Protein AF-A0A536CQ86-F1 (afdb_monomer_lite)

Secondary structure (DSSP, 8-state):
---EEEEEEE-GGG-EEEEEEETTT-EEEEES--S-THHHHGGGTTSEEEE-

Sequence (52 aa):
MAKIGIVKVKLDREVNCYVISDASTKEAVVIDPGLPADKIAEQLNGVTVRWI

Foldseek 3Di:
DWDKDKDFQQAPPRFTKIWIATPVQLEIEIDRDDPPNVSVVVVSPSGHYPYD

pLDDT: mean 94.02, std 6.74, range [57.66, 98.06]

Radius of gyration: 10.75 Å; chains: 1; bounding box: 22×17×31 Å

Structure (mmCIF, N/CA/C/O backbone):
data_AF-A0A536CQ86-F1
#
_entry.id   AF-A0A536CQ86-F1
#
loop_
_atom_site.group_PDB
_atom_site.id
_atom_site.type_symbol
_atom_site.label_atom_id
_atom_site.label_alt_id
_atom_site.label_comp_id
_atom_site.label_asym_id
_atom_site.label_entity_id
_atom_site.label_seq_id
_atom_site.pdbx_PDB_ins_code
_atom_site.Cartn_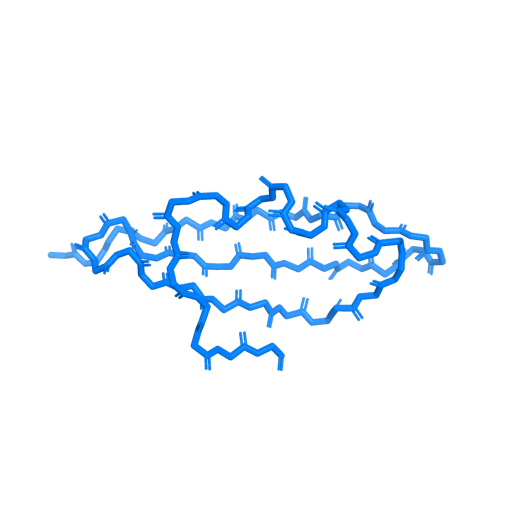x
_atom_site.Cartn_y
_atom_site.Cartn_z
_atom_site.occupancy
_atom_site.B_iso_or_equiv
_atom_site.auth_seq_id
_atom_site.auth_comp_id
_atom_site.auth_asym_id
_atom_site.auth_atom_id
_atom_site.pdbx_PDB_model_num
ATOM 1 N N . MET A 1 1 ? -9.695 5.666 18.967 1.00 57.66 1 MET A N 1
ATOM 2 C CA . MET A 1 1 ? -8.753 6.477 18.164 1.00 57.66 1 MET A CA 1
ATOM 3 C C . MET A 1 1 ? -8.345 5.655 16.962 1.00 57.66 1 MET A C 1
ATOM 5 O O . MET A 1 1 ? -7.973 4.504 17.160 1.00 57.66 1 MET A O 1
ATOM 9 N N . ALA A 1 2 ? -8.463 6.213 15.757 1.00 69.19 2 ALA A N 1
ATOM 10 C CA . ALA A 1 2 ? -7.974 5.561 14.547 1.00 69.19 2 ALA A CA 1
ATOM 11 C C . ALA A 1 2 ? -6.452 5.376 14.640 1.00 69.19 2 ALA A C 1
ATOM 13 O O . ALA A 1 2 ? -5.748 6.267 15.122 1.00 69.19 2 ALA A O 1
ATOM 14 N N . LYS A 1 3 ? -5.955 4.212 14.220 1.00 90.12 3 LYS A N 1
ATOM 15 C CA . LYS A 1 3 ? -4.524 3.894 14.199 1.00 90.12 3 LYS A CA 1
ATOM 16 C C . LYS A 1 3 ? -4.072 3.899 12.747 1.00 90.12 3 LYS A C 1
ATOM 18 O O . LYS A 1 3 ? -4.055 2.855 12.100 1.00 90.12 3 LYS A O 1
ATOM 23 N N . ILE A 1 4 ? -3.770 5.097 12.254 1.00 95.69 4 ILE A N 1
ATOM 24 C CA . ILE A 1 4 ? -3.387 5.319 10.861 1.00 95.69 4 ILE A CA 1
ATOM 25 C C . ILE A 1 4 ? -1.886 5.084 10.682 1.00 95.69 4 ILE A C 1
ATOM 27 O O . ILE A 1 4 ? -1.077 5.634 11.431 1.00 95.69 4 ILE A O 1
ATOM 31 N N . GLY A 1 5 ? -1.529 4.274 9.689 1.00 95.38 5 GLY A N 1
ATOM 32 C CA . GLY A 1 5 ? -0.167 4.077 9.206 1.00 95.38 5 GLY A CA 1
ATOM 33 C C . GLY A 1 5 ? 0.006 4.645 7.799 1.00 95.38 5 GLY A C 1
ATOM 34 O O . GLY A 1 5 ? -0.948 4.696 7.023 1.00 95.38 5 GLY A O 1
ATOM 35 N N . ILE A 1 6 ? 1.229 5.060 7.469 1.00 96.94 6 ILE A N 1
ATOM 36 C CA . ILE A 1 6 ? 1.613 5.488 6.122 1.00 96.94 6 ILE A CA 1
ATOM 37 C C . ILE A 1 6 ? 2.908 4.796 5.709 1.00 96.94 6 ILE A C 1
ATOM 39 O O . ILE A 1 6 ? 3.866 4.737 6.481 1.00 96.94 6 ILE A O 1
ATOM 43 N N . VAL A 1 7 ? 2.939 4.292 4.480 1.00 96.44 7 VAL A N 1
ATOM 44 C CA . VAL A 1 7 ? 4.129 3.712 3.856 1.00 96.44 7 VAL A CA 1
ATOM 45 C C . VAL A 1 7 ? 4.370 4.409 2.528 1.00 96.44 7 VAL A C 1
ATOM 47 O O . VAL A 1 7 ? 3.468 4.503 1.700 1.00 96.44 7 VAL A O 1
ATOM 50 N N . LYS A 1 8 ? 5.597 4.886 2.314 1.00 97.00 8 LYS A N 1
ATOM 51 C CA . LYS A 1 8 ? 6.052 5.374 1.012 1.00 97.00 8 LYS A CA 1
ATOM 52 C C . LYS A 1 8 ? 6.584 4.201 0.191 1.00 97.00 8 LYS A C 1
ATOM 54 O O . LYS A 1 8 ? 7.535 3.543 0.608 1.00 97.00 8 LYS A O 1
ATOM 59 N N . VAL A 1 9 ? 6.023 3.991 -0.992 1.00 95.81 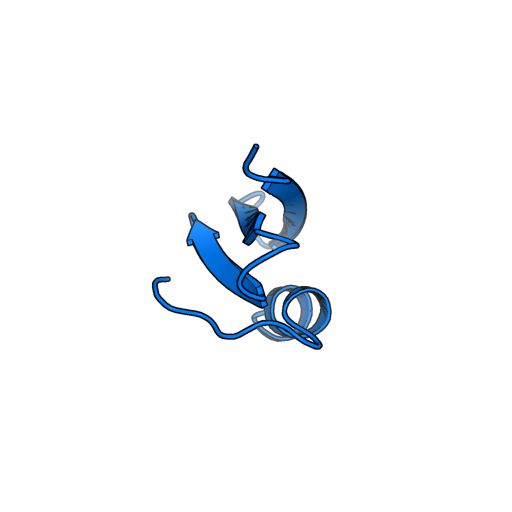9 VAL A N 1
ATOM 60 C CA . VAL A 1 9 ? 6.469 2.984 -1.957 1.00 95.81 9 VAL A CA 1
ATOM 61 C C . VAL A 1 9 ? 7.351 3.666 -2.996 1.00 95.81 9 VAL A C 1
ATOM 63 O O . VAL A 1 9 ? 6.929 4.601 -3.676 1.00 95.81 9 VAL A O 1
ATOM 66 N N . LYS A 1 10 ? 8.607 3.224 -3.103 1.00 92.88 10 LYS A N 1
ATOM 67 C CA . LYS A 1 10 ? 9.541 3.748 -4.103 1.00 92.88 10 LYS A CA 1
ATOM 68 C C . LYS A 1 10 ? 9.280 3.076 -5.450 1.00 92.88 10 LYS A C 1
ATOM 70 O O . LYS A 1 10 ? 9.584 1.893 -5.624 1.00 92.88 10 LYS A O 1
ATOM 75 N N . LEU A 1 11 ? 8.749 3.855 -6.383 1.00 93.44 11 LEU A N 1
ATOM 76 C CA . LEU A 1 11 ? 8.424 3.435 -7.740 1.00 93.44 11 LEU A CA 1
ATOM 77 C C . LEU A 1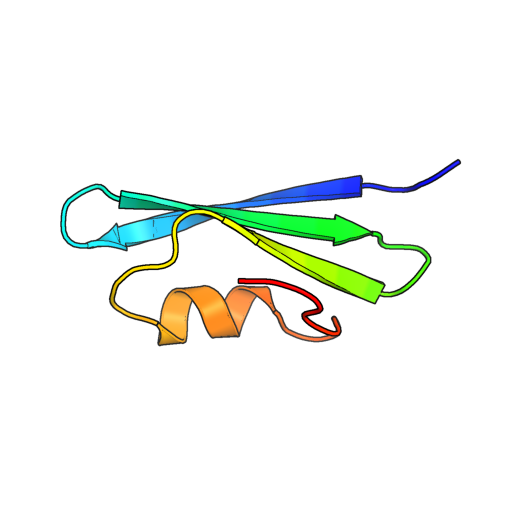 11 ? 9.446 3.963 -8.753 1.00 93.44 11 LEU A C 1
ATOM 79 O O . LEU A 1 11 ? 10.383 4.691 -8.405 1.00 93.44 11 LEU A O 1
ATOM 83 N N . ASP A 1 12 ? 9.275 3.565 -10.008 1.00 92.69 12 ASP A N 1
ATOM 84 C CA . ASP A 1 12 ? 10.061 4.075 -11.123 1.00 92.69 12 ASP A CA 1
ATOM 85 C C . ASP A 1 12 ? 9.689 5.537 -11.420 1.00 92.69 12 ASP A C 1
ATOM 87 O O . ASP A 1 12 ? 8.658 6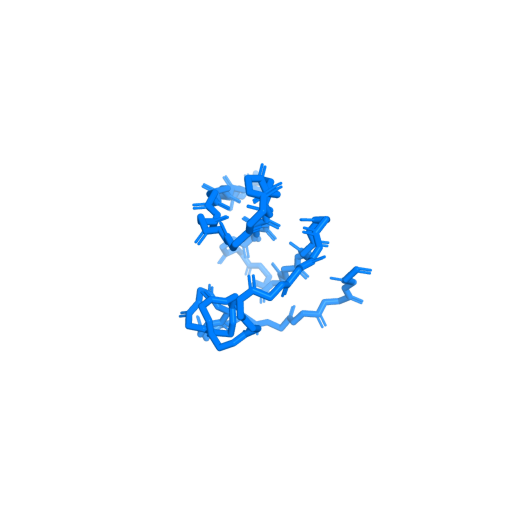.050 -10.979 1.00 92.69 12 ASP A O 1
ATOM 91 N N . ARG A 1 13 ? 10.544 6.228 -12.186 1.00 89.44 13 ARG A N 1
ATOM 92 C CA . ARG A 1 13 ? 10.361 7.643 -12.580 1.00 89.44 13 ARG A CA 1
ATOM 93 C C . ARG A 1 13 ? 10.199 8.613 -11.402 1.00 89.44 13 ARG A C 1
ATOM 95 O O . ARG A 1 13 ? 9.627 9.683 -11.567 1.00 89.44 13 ARG A O 1
ATOM 102 N N . GLU A 1 14 ? 10.704 8.227 -10.231 1.00 84.31 14 GLU A N 1
ATOM 103 C CA . GLU A 1 14 ? 10.681 9.030 -9.003 1.00 84.31 14 GLU A CA 1
ATOM 104 C C . GLU A 1 14 ? 9.269 9.421 -8.527 1.00 84.31 14 GLU A C 1
ATOM 106 O O . GLU A 1 14 ? 9.098 10.392 -7.790 1.00 84.31 14 GLU A O 1
ATOM 111 N N . VAL A 1 15 ? 8.249 8.633 -8.893 1.00 88.94 15 VAL A N 1
ATOM 112 C CA . VAL A 1 15 ? 6.893 8.800 -8.357 1.00 88.94 15 VAL A CA 1
ATOM 113 C C . VAL A 1 15 ? 6.871 8.348 -6.896 1.00 88.94 15 VAL A C 1
ATOM 115 O O . VAL A 1 15 ? 7.269 7.229 -6.557 1.00 88.94 15 VAL A O 1
ATOM 118 N N . ASN A 1 16 ? 6.402 9.228 -6.012 1.00 91.56 16 ASN A N 1
ATOM 119 C CA . ASN A 1 16 ? 6.231 8.924 -4.597 1.00 91.56 16 ASN A CA 1
ATOM 120 C C . ASN A 1 16 ? 4.820 8.376 -4.363 1.00 91.56 16 ASN A C 1
ATOM 122 O O . ASN A 1 16 ? 3.907 9.146 -4.094 1.00 91.56 16 ASN A O 1
ATOM 126 N N . CYS A 1 17 ? 4.661 7.058 -4.436 1.00 96.81 17 CYS A N 1
ATOM 127 C CA . CYS A 1 17 ? 3.401 6.408 -4.084 1.00 96.81 17 CYS A CA 1
ATOM 128 C C . CYS A 1 17 ? 3.284 6.272 -2.563 1.00 96.81 17 CYS A C 1
ATOM 130 O O . CYS A 1 17 ? 4.269 5.951 -1.888 1.00 96.81 17 CYS A O 1
ATOM 132 N N . TYR A 1 18 ? 2.082 6.450 -2.018 1.00 97.88 18 TYR A N 1
ATOM 133 C CA . TYR A 1 18 ? 1.805 6.238 -0.596 1.00 97.88 18 TYR A CA 1
ATOM 134 C C . TYR A 1 18 ? 0.673 5.240 -0.393 1.00 97.88 18 TYR A C 1
ATOM 136 O O . TYR A 1 18 ? -0.344 5.296 -1.074 1.00 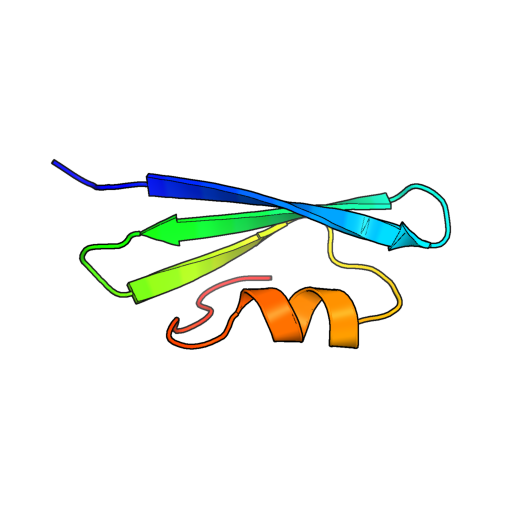97.88 18 TYR A O 1
ATOM 144 N N . VAL A 1 19 ? 0.840 4.353 0.584 1.00 97.50 19 VAL A N 1
ATOM 145 C CA . VAL A 1 19 ? -0.227 3.499 1.108 1.00 97.50 19 VAL A CA 1
ATOM 146 C C . VAL A 1 19 ? -0.584 4.009 2.495 1.00 97.50 19 VAL A C 1
ATOM 148 O O . VAL A 1 19 ? 0.262 4.013 3.391 1.00 97.50 19 VAL A O 1
ATOM 151 N N . ILE A 1 20 ? -1.827 4.444 2.667 1.00 97.38 20 ILE A N 1
ATOM 152 C CA . ILE A 1 20 ? -2.388 4.853 3.955 1.00 97.38 20 ILE A CA 1
ATOM 153 C C . ILE A 1 20 ? -3.327 3.750 4.420 1.00 97.38 20 ILE A C 1
ATOM 155 O O . ILE A 1 20 ? -4.214 3.358 3.668 1.00 97.38 20 ILE A O 1
ATOM 159 N N . SER A 1 21 ? -3.158 3.254 5.644 1.00 96.88 21 SER A N 1
ATOM 160 C CA . SER A 1 21 ? -3.993 2.181 6.193 1.00 96.88 21 SER A CA 1
ATOM 161 C C . SER A 1 21 ? -4.483 2.487 7.602 1.00 96.88 21 SER A C 1
ATOM 163 O O . SER A 1 21 ? -3.791 3.132 8.388 1.00 96.88 21 SER A O 1
ATOM 165 N N . ASP A 1 22 ? -5.678 2.006 7.939 1.00 96.19 22 ASP A N 1
ATOM 166 C CA . ASP A 1 22 ? -6.180 1.993 9.314 1.00 96.19 22 ASP A CA 1
ATOM 167 C C . ASP A 1 22 ? -6.063 0.584 9.899 1.00 96.19 22 ASP A C 1
ATOM 169 O O . ASP A 1 22 ? -6.686 -0.373 9.434 1.00 96.19 22 ASP A O 1
ATOM 173 N N . ALA A 1 23 ? -5.287 0.448 10.973 1.00 93.56 23 ALA A N 1
ATOM 174 C CA . ALA A 1 23 ? -5.075 -0.836 11.629 1.00 93.56 23 ALA A CA 1
ATOM 175 C C . ALA A 1 23 ? -6.351 -1.413 12.270 1.00 93.56 23 ALA A C 1
ATOM 177 O O . ALA A 1 23 ? -6.382 -2.617 12.545 1.00 93.56 23 ALA A O 1
ATOM 178 N N . SER A 1 24 ? -7.362 -0.573 12.517 1.00 94.50 24 SER A N 1
ATOM 179 C CA . SER A 1 24 ? -8.614 -0.937 13.192 1.00 94.50 24 SER A CA 1
ATOM 180 C C . SER A 1 24 ? -9.605 -1.589 12.230 1.00 94.50 24 SER A C 1
ATOM 182 O O . SER A 1 24 ? -10.121 -2.665 12.515 1.00 94.50 24 SER A O 1
ATOM 184 N N . THR A 1 25 ? -9.847 -0.948 11.086 1.00 95.75 25 THR A N 1
ATOM 185 C CA . THR A 1 25 ? -10.782 -1.416 10.047 1.00 95.75 25 THR A CA 1
ATOM 186 C C . THR A 1 25 ? -10.123 -2.307 8.998 1.00 95.75 25 THR A C 1
ATOM 188 O O . THR A 1 25 ? -10.825 -3.002 8.269 1.00 95.75 25 THR A O 1
ATOM 191 N N . LYS A 1 26 ? -8.783 -2.313 8.931 1.00 95.94 26 LYS A N 1
ATOM 192 C CA . LYS A 1 26 ? -7.998 -2.960 7.868 1.00 95.94 26 LYS A CA 1
ATOM 193 C C . LYS A 1 26 ? -8.311 -2.405 6.480 1.00 95.94 26 LYS A C 1
ATOM 195 O O . LYS A 1 26 ? -8.126 -3.104 5.492 1.00 95.94 26 LYS A O 1
ATOM 200 N N . GLU A 1 27 ? -8.760 -1.161 6.388 1.00 96.94 27 GLU A N 1
ATOM 201 C CA . GLU A 1 27 ? -8.963 -0.473 5.115 1.00 96.94 27 GLU A CA 1
ATOM 202 C C . GLU A 1 27 ? -7.706 0.305 4.714 1.00 96.94 27 GLU A C 1
ATOM 204 O O . GLU A 1 27 ? -6.933 0.744 5.573 1.00 96.94 27 GLU A O 1
ATOM 209 N N . ALA A 1 28 ? -7.499 0.469 3.407 1.00 97.62 28 ALA A N 1
ATOM 210 C CA . ALA A 1 28 ? -6.374 1.219 2.868 1.00 97.62 28 ALA A CA 1
ATOM 211 C C . ALA A 1 28 ? -6.726 2.051 1.629 1.00 97.62 28 ALA A C 1
ATOM 213 O O . ALA A 1 28 ? -7.666 1.748 0.886 1.00 97.62 28 ALA A O 1
ATOM 214 N N . VAL A 1 29 ? -5.919 3.088 1.412 1.00 98.06 29 VAL A N 1
ATOM 215 C CA . VAL A 1 29 ? -5.933 3.976 0.247 1.00 98.06 29 VAL A CA 1
ATOM 216 C C . VAL A 1 29 ? -4.542 4.025 -0.355 1.00 98.06 29 VAL A C 1
ATOM 218 O O . VAL A 1 29 ? -3.558 4.157 0.376 1.00 98.06 29 VAL A O 1
ATOM 221 N N . VAL A 1 30 ? -4.469 3.933 -1.678 1.00 98.06 30 VAL A N 1
ATOM 222 C CA . VAL A 1 30 ? -3.247 4.187 -2.442 1.00 98.06 30 VAL A CA 1
ATOM 223 C C . VAL A 1 30 ? -3.318 5.612 -2.990 1.00 98.06 30 VAL A C 1
ATOM 225 O O . VAL A 1 30 ? -4.382 6.058 -3.396 1.00 98.06 30 VAL A O 1
ATOM 228 N N . ILE A 1 31 ? -2.209 6.344 -2.940 1.00 98.00 31 ILE A N 1
ATOM 229 C CA . ILE A 1 31 ? -2.079 7.703 -3.477 1.00 98.00 31 ILE A CA 1
ATOM 230 C C . ILE A 1 31 ? -0.916 7.710 -4.459 1.00 98.00 31 ILE A C 1
ATOM 232 O O . ILE A 1 31 ? 0.152 7.181 -4.138 1.00 98.00 31 ILE A O 1
ATOM 236 N N . ASP A 1 32 ? -1.127 8.339 -5.614 1.00 96.50 32 ASP A N 1
ATOM 237 C CA . ASP A 1 32 ? -0.165 8.452 -6.713 1.00 96.50 32 ASP A CA 1
ATOM 238 C C . ASP A 1 32 ? 0.416 7.088 -7.136 1.00 96.50 32 ASP A C 1
ATOM 240 O O . ASP A 1 32 ? 1.636 6.878 -7.091 1.00 96.50 32 ASP A O 1
ATOM 244 N N . PRO A 1 33 ? -0.442 6.124 -7.534 1.00 96.25 33 PRO A N 1
ATOM 245 C CA . PRO A 1 33 ? 0.024 4.835 -8.022 1.00 96.25 33 PRO A CA 1
ATOM 246 C C . PRO A 1 33 ? 0.894 5.008 -9.275 1.00 96.25 33 PRO A C 1
ATOM 248 O O . PRO A 1 33 ? 0.695 5.898 -10.102 1.00 96.25 33 PRO A O 1
ATOM 251 N N . GLY A 1 34 ? 1.842 4.096 -9.454 1.00 95.06 34 GLY A N 1
ATOM 252 C CA . GLY A 1 34 ? 2.737 4.078 -10.604 1.00 95.06 34 GLY A CA 1
ATOM 253 C C . GLY A 1 34 ? 3.244 2.673 -10.901 1.00 95.06 34 GLY A C 1
ATOM 254 O O . GLY A 1 34 ? 2.669 1.680 -10.458 1.00 95.06 34 GLY A O 1
ATOM 255 N N . LEU A 1 35 ? 4.342 2.595 -11.651 1.00 95.25 35 LEU A N 1
ATOM 256 C CA . LEU A 1 35 ? 4.995 1.333 -11.988 1.00 95.25 35 LEU A CA 1
ATOM 257 C C . LEU A 1 35 ? 6.310 1.166 -11.207 1.00 95.25 35 LEU A C 1
ATOM 259 O O . LEU A 1 35 ? 6.988 2.162 -10.963 1.00 95.25 35 LEU A O 1
ATOM 263 N N . PRO A 1 36 ? 6.696 -0.065 -10.845 1.00 95.31 36 PRO A N 1
ATOM 264 C CA . PRO A 1 36 ? 5.963 -1.303 -11.091 1.00 95.31 36 PRO A CA 1
ATOM 265 C C . PRO A 1 36 ? 4.897 -1.546 -9.993 1.00 95.31 36 PRO A C 1
ATOM 267 O O . PRO A 1 36 ? 5.101 -1.230 -8.820 1.00 95.31 36 PRO A O 1
ATOM 270 N N . ALA A 1 37 ? 3.712 -2.022 -10.393 1.00 95.00 37 ALA A N 1
ATOM 271 C CA . ALA A 1 37 ? 2.524 -2.081 -9.524 1.00 95.00 37 ALA A CA 1
ATOM 272 C C . ALA A 1 37 ? 2.576 -3.204 -8.468 1.00 95.00 37 ALA A C 1
ATOM 274 O O . ALA A 1 37 ? 1.914 -3.126 -7.434 1.00 95.00 37 ALA A O 1
ATOM 275 N N . ASP A 1 38 ? 3.388 -4.229 -8.709 1.00 95.94 38 ASP A N 1
ATOM 276 C CA . ASP A 1 38 ? 3.709 -5.310 -7.773 1.00 95.94 38 ASP A CA 1
ATOM 277 C C . ASP A 1 38 ? 4.285 -4.775 -6.454 1.00 95.94 38 ASP A C 1
ATOM 279 O O . ASP A 1 38 ? 3.828 -5.174 -5.385 1.00 95.94 38 ASP A O 1
ATOM 283 N N . LYS A 1 39 ? 5.179 -3.780 -6.510 1.00 95.31 39 LYS A N 1
ATOM 284 C CA . LYS A 1 39 ? 5.725 -3.124 -5.308 1.00 95.31 39 LYS A CA 1
ATOM 285 C C . LYS A 1 39 ? 4.656 -2.456 -4.449 1.00 95.31 39 LYS A C 1
ATOM 287 O O . LYS A 1 39 ? 4.824 -2.355 -3.237 1.00 95.31 39 LYS A O 1
ATOM 292 N N . ILE A 1 40 ? 3.572 -1.975 -5.062 1.00 96.81 40 ILE A N 1
ATOM 293 C CA . ILE A 1 40 ? 2.424 -1.423 -4.333 1.00 96.81 40 ILE A CA 1
ATOM 294 C C . ILE A 1 40 ? 1.632 -2.576 -3.711 1.00 96.81 40 ILE A C 1
ATOM 296 O O . ILE A 1 40 ? 1.333 -2.537 -2.520 1.00 96.81 40 ILE A O 1
ATOM 300 N N . ALA A 1 41 ? 1.341 -3.621 -4.493 1.00 95.94 41 ALA A N 1
ATOM 301 C CA . ALA A 1 41 ? 0.581 -4.789 -4.049 1.00 95.94 41 ALA A CA 1
ATOM 302 C C . ALA A 1 41 ? 1.215 -5.498 -2.839 1.00 95.94 41 ALA A C 1
ATOM 304 O O . ALA A 1 41 ? 0.498 -5.899 -1.924 1.00 95.94 41 ALA A O 1
ATOM 305 N N . GLU A 1 42 ? 2.546 -5.580 -2.778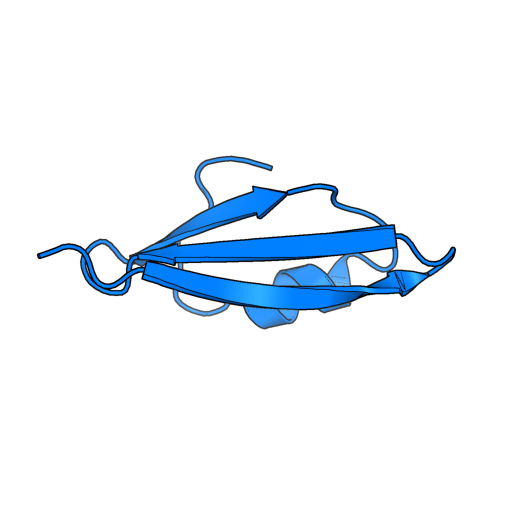 1.00 95.81 42 GLU A N 1
ATOM 306 C CA . GLU A 1 42 ? 3.282 -6.123 -1.626 1.00 95.81 42 GLU A CA 1
ATOM 307 C C . GLU A 1 42 ? 2.965 -5.393 -0.308 1.00 95.81 42 GLU A C 1
ATOM 309 O O . GLU A 1 42 ? 2.942 -6.017 0.754 1.00 95.81 42 GLU A O 1
ATOM 314 N N . GLN A 1 43 ? 2.671 -4.088 -0.361 1.00 95.62 43 GLN A N 1
ATOM 315 C CA . GLN A 1 43 ? 2.337 -3.278 0.820 1.00 95.62 43 GLN A CA 1
ATOM 316 C C . GLN A 1 43 ? 0.859 -3.366 1.224 1.00 95.62 43 GLN A C 1
ATOM 318 O O . GLN A 1 43 ? 0.480 -2.888 2.292 1.00 95.62 43 GLN A O 1
ATOM 323 N N . LEU A 1 44 ? 0.016 -3.971 0.385 1.00 95.88 44 LEU A N 1
ATOM 324 C CA . LEU A 1 44 ? -1.431 -4.073 0.585 1.00 95.88 44 LEU A CA 1
ATOM 325 C C . LEU A 1 44 ? -1.853 -5.403 1.227 1.00 95.88 44 LEU A C 1
ATOM 327 O O . LEU A 1 44 ? -3.043 -5.704 1.333 1.00 95.88 44 LEU A O 1
ATOM 331 N N . ASN A 1 45 ? -0.892 -6.212 1.673 1.00 94.19 45 ASN A N 1
ATOM 332 C CA . ASN A 1 45 ? -1.189 -7.499 2.282 1.00 94.19 45 ASN A CA 1
ATOM 333 C C . ASN A 1 45 ? -1.961 -7.331 3.604 1.00 94.19 45 ASN A C 1
ATOM 335 O O . ASN A 1 45 ? -1.547 -6.600 4.505 1.00 94.19 45 ASN A O 1
ATOM 339 N N . GLY A 1 46 ? -3.088 -8.033 3.730 1.00 94.12 46 GLY A N 1
ATOM 340 C CA . GLY A 1 46 ? -3.920 -8.009 4.934 1.00 94.12 46 GLY A CA 1
ATOM 341 C C . GLY A 1 46 ? -4.764 -6.743 5.116 1.00 94.12 46 GLY A C 1
ATOM 342 O O . GLY A 1 46 ? -5.306 -6.545 6.206 1.00 94.12 46 GLY A O 1
ATOM 343 N N . VAL A 1 47 ? -4.894 -5.906 4.081 1.00 96.00 47 VAL A N 1
ATOM 344 C CA . VAL A 1 47 ? -5.809 -4.756 4.056 1.00 96.00 47 VAL A CA 1
ATOM 345 C C . VAL A 1 47 ? -6.738 -4.806 2.842 1.00 96.00 47 VAL A C 1
ATOM 347 O O . VAL A 1 47 ? -6.423 -5.389 1.810 1.00 96.00 47 VAL A O 1
ATOM 350 N N . THR A 1 48 ? -7.908 -4.187 2.968 1.00 97.62 48 THR A N 1
ATOM 351 C CA . THR A 1 48 ? -8.870 -3.997 1.882 1.00 97.62 48 THR A CA 1
ATOM 352 C C . THR A 1 48 ? -8.678 -2.611 1.285 1.00 97.62 48 THR A C 1
ATOM 354 O O . THR A 1 48 ? -8.902 -1.604 1.959 1.00 97.62 48 THR A O 1
ATOM 357 N N . VAL A 1 49 ? -8.287 -2.543 0.013 1.00 97.25 49 VAL A N 1
ATOM 358 C CA . VAL A 1 49 ? -8.176 -1.265 -0.698 1.00 97.25 49 VAL A CA 1
ATOM 359 C C . VAL A 1 49 ? -9.565 -0.732 -1.013 1.00 97.25 49 VAL A C 1
ATOM 361 O O . VAL A 1 49 ? -10.388 -1.426 -1.610 1.00 97.25 49 VAL A O 1
ATOM 364 N N . ARG A 1 50 ? -9.820 0.511 -0.613 1.00 97.62 50 ARG A N 1
ATOM 365 C CA . ARG A 1 50 ? -11.070 1.219 -0.904 1.00 97.62 50 ARG A CA 1
ATOM 366 C C . ARG A 1 50 ? -10.929 2.204 -2.060 1.00 97.62 50 ARG A C 1
ATOM 368 O O . ARG A 1 50 ? -11.878 2.365 -2.821 1.00 97.62 50 ARG A O 1
ATOM 375 N N . TRP A 1 51 ? -9.752 2.815 -2.197 1.00 96.12 51 TRP A N 1
ATOM 376 C CA . TRP A 1 51 ? -9.445 3.827 -3.210 1.00 96.12 51 TRP A CA 1
ATOM 377 C C . TRP A 1 51 ? -7.988 3.720 -3.676 1.00 96.12 51 TRP A C 1
ATOM 379 O O . TRP A 1 51 ? -7.122 3.278 -2.914 1.00 96.12 51 TRP A O 1
ATOM 389 N N . ILE A 1 52 ? -7.753 4.118 -4.927 1.00 92.62 52 ILE A N 1
ATOM 390 C CA . ILE A 1 52 ? -6.454 4.166 -5.610 1.00 92.62 52 ILE A CA 1
ATOM 391 C C . ILE A 1 52 ? -6.337 5.510 -6.327 1.00 92.62 52 ILE A C 1
ATOM 393 O O . ILE A 1 52 ? -7.379 5.940 -6.875 1.00 92.62 52 ILE A O 1
#